Protein AF-A0A5D2PVS6-F1 (afdb_monomer)

Secondary structure (DSSP, 8-state):
---------HHHHHHHHHHHHHHHHHHHT-S-HHHHHHHHHHHHHHHHHHTTTT-TTHHHHHHHHHHHHHHHTSSSS---

Solvent-accessible surface area (backbone atoms only — not comparable to full-atom values): 4932 Å² total; per-residue (Å²): 130,82,80,70,76,80,73,72,55,68,71,56,56,55,50,53,52,52,53,52,54,52,54,47,58,66,44,53,77,42,90,50,63,70,56,20,51,54,42,49,53,53,50,52,63,49,40,74,76,34,46,60,90,77,41,63,65,54,62,65,50,52,54,47,54,52,53,56,52,58,57,69,75,65,77,87,76,86,87,128

Radius of gyration: 18.33 Å; Cα contacts (8 Å, |Δi|>4): 25; chains: 1; bounding box: 29×49×58 Å

Structure (mmCIF, N/CA/C/O backbone):
data_AF-A0A5D2PVS6-F1
#
_entry.id   AF-A0A5D2PVS6-F1
#
loop_
_atom_site.group_PDB
_atom_site.id
_atom_site.type_symbol
_atom_site.label_atom_id
_atom_site.label_alt_id
_atom_site.label_comp_id
_atom_site.label_asym_id
_atom_site.label_entity_id
_atom_site.label_seq_id
_atom_site.pdbx_PDB_ins_code
_atom_site.Cartn_x
_atom_site.Cartn_y
_atom_site.Cartn_z
_atom_site.occupancy
_atom_site.B_iso_or_equiv
_atom_site.auth_seq_id
_atom_site.auth_comp_id
_atom_site.auth_asym_id
_atom_site.auth_atom_id
_atom_site.pdbx_PDB_model_num
ATOM 1 N N . MET A 1 1 ? 5.443 -31.725 -27.789 1.00 47.19 1 MET A N 1
ATOM 2 C CA . MET A 1 1 ? 4.551 -30.840 -27.017 1.00 47.19 1 MET A CA 1
ATOM 3 C C . MET A 1 1 ? 5.382 -29.628 -26.660 1.00 47.19 1 MET A C 1
ATOM 5 O O . MET A 1 1 ? 6.108 -29.673 -25.678 1.00 47.19 1 MET A O 1
ATOM 9 N N . ASP A 1 2 ? 5.365 -28.615 -27.523 1.00 53.12 2 ASP A N 1
ATOM 10 C CA . ASP A 1 2 ? 5.880 -27.295 -27.172 1.00 53.12 2 ASP A CA 1
ATOM 11 C C . ASP A 1 2 ? 5.029 -26.790 -26.012 1.00 53.12 2 ASP A C 1
ATOM 13 O O . ASP A 1 2 ? 3.819 -26.595 -26.155 1.00 53.12 2 ASP A O 1
ATOM 17 N N . VAL A 1 3 ? 5.643 -26.666 -24.840 1.00 56.16 3 VAL A N 1
ATOM 18 C CA . VAL A 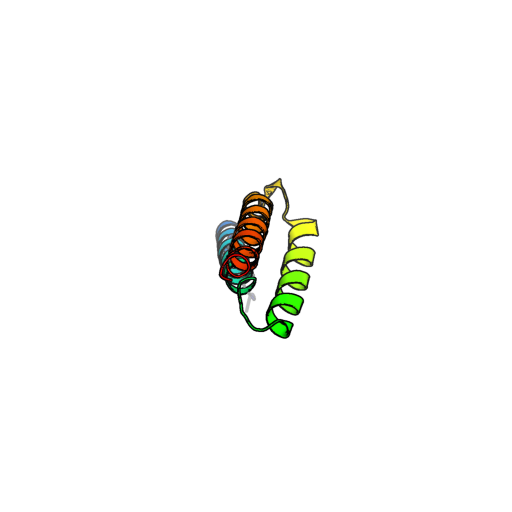1 3 ? 5.069 -25.942 -23.711 1.00 56.16 3 VAL A CA 1
ATOM 19 C C . VAL A 1 3 ? 5.062 -24.475 -24.110 1.00 56.16 3 VAL A C 1
ATOM 21 O O . VAL A 1 3 ? 5.989 -23.733 -23.811 1.00 56.16 3 VAL A O 1
ATOM 24 N N . GLY A 1 4 ? 4.048 -24.100 -24.894 1.00 54.28 4 GLY A N 1
ATOM 25 C CA . GLY A 1 4 ? 3.832 -22.736 -25.339 1.00 54.28 4 GLY A CA 1
ATOM 26 C C . GLY A 1 4 ? 3.890 -21.833 -24.123 1.00 54.28 4 GLY A C 1
ATOM 27 O O . GLY A 1 4 ? 3.043 -21.923 -23.234 1.00 54.28 4 GLY A O 1
ATOM 28 N N . GLU A 1 5 ? 4.941 -21.023 -24.070 1.00 57.94 5 GLU A N 1
ATOM 29 C CA . GLU A 1 5 ? 5.123 -19.992 -23.072 1.00 57.94 5 GLU A CA 1
ATOM 30 C C . GLU A 1 5 ? 3.859 -19.138 -23.108 1.00 57.94 5 GLU A C 1
ATOM 32 O O . GLU A 1 5 ? 3.584 -18.438 -24.085 1.00 57.94 5 GLU A O 1
ATOM 37 N N . PHE A 1 6 ? 3.007 -19.293 -22.094 1.00 59.84 6 PHE A N 1
ATOM 38 C CA . PHE A 1 6 ? 1.804 -18.494 -21.942 1.00 59.84 6 PHE A CA 1
ATOM 39 C C . PHE A 1 6 ? 2.279 -17.090 -21.573 1.00 59.84 6 PHE A C 1
ATOM 41 O O . PHE A 1 6 ? 2.351 -16.722 -20.401 1.00 59.84 6 PHE A O 1
ATOM 48 N N . ILE A 1 7 ? 2.699 -16.335 -22.590 1.00 63.22 7 ILE A N 1
ATOM 49 C CA . ILE A 1 7 ? 3.098 -14.941 -22.475 1.00 63.22 7 ILE A CA 1
ATOM 50 C C . ILE A 1 7 ? 1.825 -14.195 -22.112 1.00 63.22 7 ILE A C 1
ATOM 52 O O . ILE A 1 7 ? 1.035 -13.798 -22.969 1.00 63.22 7 ILE A O 1
ATOM 56 N N . VAL A 1 8 ? 1.591 -14.057 -20.810 1.00 59.66 8 VAL A N 1
ATOM 57 C CA . VAL A 1 8 ? 0.513 -13.225 -20.300 1.00 59.66 8 VAL A CA 1
ATOM 58 C C . VAL A 1 8 ? 0.815 -11.819 -20.805 1.00 59.66 8 VAL A C 1
ATOM 60 O O . VAL A 1 8 ? 1.877 -11.280 -20.475 1.00 59.66 8 VAL A O 1
ATOM 63 N N . PRO A 1 9 ? -0.043 -11.220 -21.645 1.00 63.69 9 PRO A N 1
ATOM 64 C CA . PRO A 1 9 ? 0.274 -9.935 -22.236 1.00 63.69 9 PRO A CA 1
ATOM 65 C C . PRO A 1 9 ? 0.519 -8.931 -21.106 1.00 63.69 9 PRO A C 1
ATOM 67 O O . PRO A 1 9 ? -0.301 -8.791 -20.203 1.00 63.69 9 PRO A O 1
ATOM 70 N N . VAL A 1 10 ? 1.655 -8.230 -21.151 1.00 62.34 10 VAL A N 1
ATOM 71 C CA . VAL A 1 10 ? 2.076 -7.198 -20.181 1.00 62.34 10 VAL A CA 1
ATOM 72 C C . VAL A 1 10 ? 0.931 -6.286 -19.683 1.00 62.34 10 VAL A C 1
ATOM 74 O O . VAL A 1 10 ? 0.895 -6.008 -18.479 1.00 62.34 10 VAL A O 1
ATOM 77 N N . PRO A 1 11 ? -0.039 -5.837 -20.516 1.00 65.69 11 PRO A N 1
ATOM 78 C CA . PRO A 1 11 ? -1.194 -5.076 -20.026 1.00 65.69 11 PRO A CA 1
ATOM 79 C C . PRO A 1 11 ? -2.068 -5.812 -18.993 1.00 65.69 11 PRO A C 1
ATOM 81 O O . PRO A 1 11 ? -2.569 -5.168 -18.073 1.00 65.69 11 PRO A O 1
ATOM 84 N N . TYR A 1 12 ? -2.209 -7.137 -19.071 1.00 72.19 12 TYR A N 1
ATOM 85 C CA . TYR A 1 12 ? -2.965 -7.933 -18.097 1.00 72.19 12 TYR A CA 1
ATOM 86 C C . TYR A 1 12 ? -2.307 -7.910 -16.712 1.00 72.19 12 TYR A C 1
A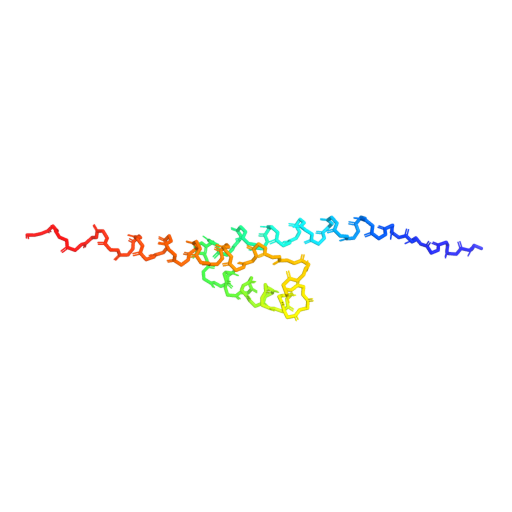TOM 88 O O . TYR A 1 12 ? -2.968 -7.658 -15.706 1.00 72.19 12 TYR A O 1
ATOM 96 N N . ILE A 1 13 ? -0.983 -8.077 -16.652 1.00 76.38 13 ILE A N 1
ATOM 97 C CA . ILE A 1 13 ? -0.231 -8.076 -15.387 1.00 76.38 13 ILE A CA 1
ATOM 98 C C . ILE A 1 13 ? -0.341 -6.713 -14.691 1.00 76.38 13 ILE A C 1
ATOM 100 O O . ILE A 1 13 ? -0.490 -6.646 -13.469 1.00 76.38 13 ILE A O 1
ATOM 104 N N . LYS A 1 14 ? -0.324 -5.613 -15.457 1.00 78.31 14 LYS A N 1
ATOM 105 C CA . LYS A 1 14 ? -0.530 -4.264 -14.908 1.00 78.31 14 LYS A CA 1
ATOM 106 C C . LYS A 1 14 ? -1.923 -4.101 -14.294 1.00 78.31 14 LYS A C 1
ATOM 108 O O . LYS A 1 14 ? -2.034 -3.526 -13.212 1.00 78.31 14 LYS A O 1
ATOM 113 N N . GLN A 1 15 ? -2.964 -4.637 -14.934 1.00 81.00 15 GLN A N 1
ATOM 114 C CA . GLN A 1 15 ? -4.324 -4.591 -14.389 1.00 81.00 15 GLN A CA 1
ATOM 115 C C . GLN A 1 15 ? -4.475 -5.436 -13.122 1.00 81.00 15 GLN A C 1
ATOM 117 O O . GLN A 1 15 ? -5.026 -4.952 -12.136 1.00 81.00 15 GLN A O 1
ATOM 122 N N . VAL A 1 16 ? -3.921 -6.651 -13.098 1.00 84.81 16 VAL A N 1
ATOM 123 C CA . VAL A 1 16 ? -3.948 -7.514 -11.905 1.00 84.81 16 VAL A CA 1
ATOM 124 C C . VAL A 1 16 ? -3.260 -6.832 -10.721 1.00 84.81 16 VAL A C 1
ATOM 126 O O . VAL A 1 16 ? -3.831 -6.762 -9.633 1.00 84.81 16 VAL A O 1
ATOM 129 N N . LYS A 1 17 ? -2.076 -6.241 -10.933 1.00 84.25 17 LYS A N 1
ATOM 130 C CA . LYS A 1 17 ? -1.379 -5.470 -9.892 1.00 84.25 17 LYS A CA 1
ATOM 131 C C . LYS A 1 17 ? -2.218 -4.295 -9.381 1.00 84.25 17 LYS A C 1
ATOM 133 O O . LYS A 1 17 ? -2.251 -4.057 -8.177 1.00 84.25 17 LYS A O 1
ATOM 138 N N . ALA A 1 18 ? -2.926 -3.587 -10.261 1.00 85.81 18 ALA A N 1
ATOM 139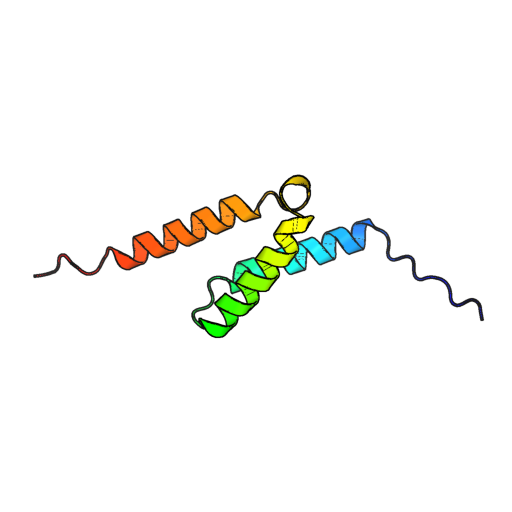 C CA . ALA A 1 18 ? -3.797 -2.482 -9.862 1.00 85.81 18 ALA A CA 1
ATOM 140 C C . ALA A 1 18 ? -4.969 -2.948 -8.977 1.00 85.81 18 ALA A C 1
ATOM 142 O O . ALA A 1 18 ? -5.282 -2.292 -7.984 1.00 85.81 18 ALA A O 1
ATOM 143 N N . VAL A 1 19 ? -5.580 -4.095 -9.295 1.00 87.38 19 VAL A N 1
ATOM 144 C CA . VAL A 1 19 ? -6.657 -4.693 -8.486 1.00 87.38 19 VAL A CA 1
ATOM 145 C C . VAL A 1 19 ? -6.143 -5.103 -7.107 1.00 87.38 19 VAL A C 1
ATOM 147 O O . VAL A 1 19 ? -6.753 -4.743 -6.102 1.00 87.38 19 VAL A O 1
ATOM 150 N N . ILE A 1 20 ? -4.996 -5.787 -7.046 1.00 88.44 20 ILE A N 1
ATOM 151 C CA . ILE A 1 20 ? -4.388 -6.220 -5.778 1.00 88.44 20 ILE A CA 1
ATOM 152 C C . ILE A 1 20 ? -4.089 -5.012 -4.886 1.00 88.44 20 ILE A C 1
ATOM 154 O O . ILE A 1 20 ? -4.463 -5.004 -3.718 1.00 88.44 20 ILE A O 1
ATOM 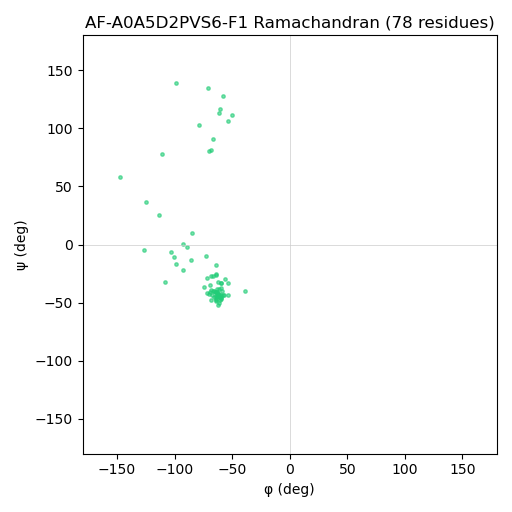158 N N . ARG A 1 21 ? -3.475 -3.959 -5.437 1.00 88.88 21 ARG A N 1
ATOM 159 C CA . ARG A 1 21 ? -3.170 -2.727 -4.692 1.00 88.88 21 ARG A CA 1
ATOM 160 C C . ARG A 1 21 ? -4.427 -2.085 -4.107 1.00 88.88 21 ARG A C 1
ATOM 162 O O . ARG A 1 21 ? -4.416 -1.702 -2.944 1.00 88.88 21 ARG A O 1
ATOM 169 N N . ARG A 1 22 ? -5.524 -2.010 -4.869 1.00 87.25 22 ARG A N 1
ATOM 170 C CA . ARG A 1 22 ? -6.804 -1.477 -4.366 1.00 87.25 22 ARG A CA 1
ATOM 171 C C . ARG A 1 22 ? -7.378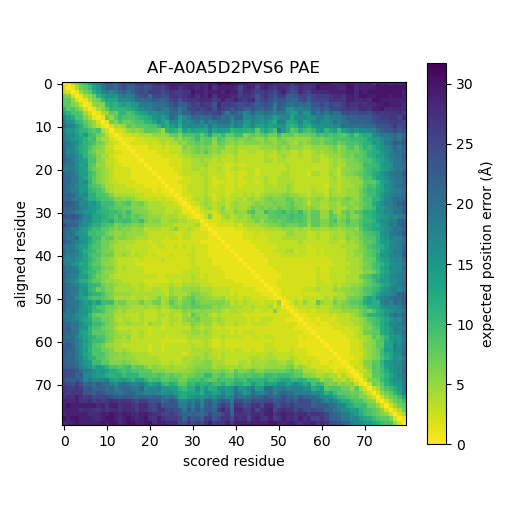 -2.321 -3.230 1.00 87.25 22 ARG A C 1
ATOM 173 O O . ARG A 1 22 ? -7.829 -1.751 -2.244 1.00 87.25 22 ARG A O 1
ATOM 180 N N . LEU A 1 23 ? -7.318 -3.647 -3.348 1.00 88.06 23 LEU A N 1
ATOM 181 C CA . LEU A 1 23 ? -7.800 -4.564 -2.314 1.00 88.06 23 LEU A CA 1
ATOM 182 C C . LEU A 1 23 ? -6.975 -4.462 -1.021 1.00 88.06 23 LEU A C 1
ATOM 184 O O . LEU A 1 23 ? -7.524 -4.469 0.080 1.00 88.06 23 LEU A O 1
ATOM 188 N N . LEU A 1 24 ? -5.653 -4.330 -1.140 1.00 89.44 24 LEU A N 1
ATOM 189 C CA . LEU A 1 24 ? -4.781 -4.102 0.012 1.00 89.44 24 LEU A CA 1
ATOM 190 C C . LEU A 1 24 ? -5.123 -2.777 0.705 1.00 89.44 24 LEU A C 1
ATOM 192 O O . LEU A 1 24 ? -5.263 -2.752 1.924 1.00 89.44 24 LEU A O 1
ATOM 196 N N . LEU A 1 25 ? -5.330 -1.699 -0.061 1.00 87.06 25 LEU A N 1
ATOM 197 C CA . LEU A 1 25 ? -5.711 -0.397 0.494 1.00 87.06 25 LEU A CA 1
ATOM 198 C C . LEU A 1 25 ? -7.067 -0.449 1.204 1.00 87.06 25 LEU A C 1
ATOM 200 O O . LEU A 1 25 ? -7.174 0.054 2.315 1.00 87.06 25 LEU A O 1
ATOM 204 N N . SER A 1 26 ? -8.080 -1.119 0.646 1.00 85.69 26 SER A N 1
ATOM 205 C CA . SER A 1 26 ? -9.371 -1.266 1.337 1.00 85.69 26 SER A CA 1
ATOM 206 C C . SER A 1 26 ? -9.278 -2.071 2.635 1.00 85.69 26 SER A C 1
ATOM 208 O O . SER A 1 26 ? -10.098 -1.883 3.522 1.00 85.69 26 SER A O 1
ATOM 210 N N . THR A 1 27 ? -8.287 -2.958 2.759 1.00 86.12 27 THR A N 1
ATOM 211 C CA . THR A 1 27 ? -8.089 -3.792 3.959 1.00 86.12 27 THR A CA 1
ATOM 212 C C . THR A 1 27 ? -7.262 -3.076 5.039 1.00 86.12 27 THR A C 1
ATOM 214 O O . THR A 1 27 ? -7.208 -3.527 6.179 1.00 86.12 27 THR A O 1
ATOM 217 N N . LEU A 1 28 ? -6.605 -1.954 4.721 1.00 83.81 28 LEU A N 1
ATOM 218 C CA . LEU A 1 28 ? -5.862 -1.166 5.715 1.00 83.81 28 LEU A CA 1
ATOM 219 C C . LEU A 1 28 ? -6.769 -0.519 6.767 1.00 83.81 28 LEU A C 1
ATOM 221 O O . LEU A 1 28 ? -6.319 -0.312 7.891 1.00 83.81 28 LEU A O 1
ATOM 225 N N . ASP A 1 29 ? -8.023 -0.249 6.410 1.00 80.31 29 ASP A N 1
ATOM 226 C CA . ASP A 1 29 ? -9.058 0.291 7.301 1.00 80.31 29 ASP A CA 1
ATOM 227 C C . ASP A 1 29 ? -9.781 -0.809 8.111 1.00 80.31 29 ASP A C 1
ATOM 229 O O . ASP A 1 29 ? -10.802 -0.573 8.752 1.00 80.31 29 ASP A O 1
ATOM 233 N N . ASP A 1 30 ? -9.280 -2.051 8.078 1.00 81.94 30 ASP A N 1
ATOM 234 C CA . ASP A 1 30 ? -9.909 -3.161 8.791 1.00 81.94 30 ASP A CA 1
ATOM 235 C C . ASP A 1 30 ? -9.728 -3.022 10.321 1.00 81.94 30 ASP A C 1
ATOM 237 O O . ASP A 1 30 ? -8.611 -2.783 10.803 1.00 81.94 30 ASP A O 1
ATOM 241 N N . PRO A 1 31 ? -10.790 -3.230 11.126 1.00 76.50 31 PRO A N 1
ATOM 242 C CA . PRO A 1 31 ? -10.721 -3.123 12.586 1.00 76.50 31 PRO A CA 1
ATOM 243 C C . PRO A 1 31 ? -9.799 -4.172 13.235 1.00 76.50 31 PRO A C 1
ATOM 245 O O . PRO A 1 31 ? -9.383 -4.021 14.391 1.00 76.50 31 PRO A O 1
ATOM 248 N N . ASN A 1 32 ? -9.453 -5.251 12.528 1.00 86.75 32 ASN A N 1
ATOM 249 C CA . ASN A 1 32 ? -8.527 -6.265 13.001 1.00 86.75 32 ASN A CA 1
ATOM 250 C C . ASN A 1 32 ? -7.071 -5.804 12.849 1.00 86.75 32 ASN A C 1
ATOM 252 O O . ASN A 1 32 ? -6.440 -5.928 11.798 1.00 86.75 32 ASN A O 1
ATOM 256 N N . ARG A 1 33 ? -6.477 -5.387 13.971 1.00 82.38 33 AR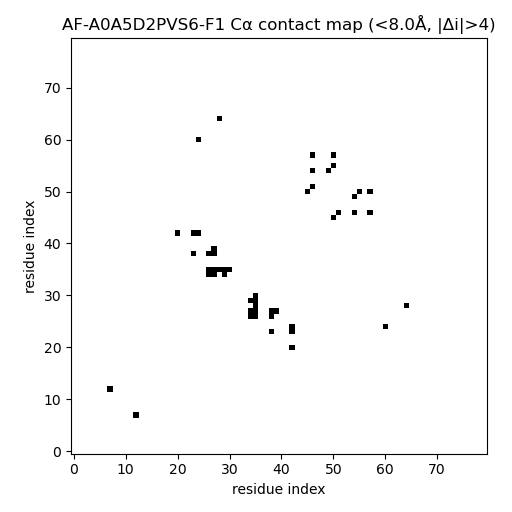G A N 1
ATOM 257 C CA . ARG A 1 33 ? -5.082 -4.916 14.036 1.00 82.38 33 ARG A CA 1
ATOM 258 C C . ARG A 1 33 ? -4.046 -5.918 13.508 1.00 82.38 33 ARG A C 1
ATOM 260 O O . ARG A 1 33 ? -3.010 -5.493 12.997 1.00 82.38 33 ARG A O 1
ATOM 267 N N . LYS A 1 34 ? -4.290 -7.232 13.610 1.00 87.31 34 LYS A N 1
ATOM 268 C CA . LYS A 1 34 ? -3.358 -8.257 13.095 1.00 87.31 34 LYS A CA 1
ATOM 269 C C . LYS A 1 34 ? -3.342 -8.256 11.569 1.00 87.31 34 LYS A C 1
ATOM 271 O O . LYS A 1 34 ? -2.270 -8.310 10.970 1.00 87.31 34 LYS A O 1
ATOM 276 N N . LEU A 1 35 ? -4.525 -8.152 10.965 1.00 84.62 35 LEU A N 1
ATOM 277 C CA . LEU A 1 35 ? -4.679 -8.063 9.520 1.00 84.62 35 LEU A CA 1
ATOM 278 C C . LEU A 1 35 ? -4.137 -6.728 9.008 1.00 84.62 35 LEU A C 1
ATOM 280 O O . LEU A 1 35 ? -3.290 -6.734 8.124 1.00 84.62 35 LEU A O 1
ATOM 284 N N . CYS A 1 36 ? -4.508 -5.612 9.639 1.00 86.25 36 CYS A N 1
ATOM 285 C CA . CYS A 1 36 ? -3.982 -4.288 9.303 1.00 86.25 36 CYS A CA 1
ATOM 286 C C . CYS A 1 36 ? -2.441 -4.259 9.319 1.00 86.25 36 CYS A C 1
ATOM 288 O O . CYS A 1 36 ? -1.823 -3.763 8.378 1.00 86.25 36 CYS A O 1
ATOM 290 N N . THR A 1 37 ? -1.799 -4.875 10.321 1.00 88.44 37 THR A N 1
ATOM 291 C CA . THR A 1 37 ? -0.327 -4.954 10.397 1.00 88.44 37 THR A CA 1
ATOM 292 C C . THR A 1 37 ? 0.265 -5.764 9.241 1.00 88.44 37 THR A C 1
ATOM 294 O O . THR A 1 37 ? 1.206 -5.311 8.590 1.00 88.44 37 THR A O 1
ATOM 297 N N . ALA A 1 38 ? -0.287 -6.948 8.953 1.00 91.69 38 ALA A N 1
ATOM 298 C CA . ALA A 1 38 ? 0.190 -7.787 7.855 1.00 91.69 38 ALA A CA 1
ATOM 299 C C . ALA A 1 38 ? 0.016 -7.091 6.494 1.00 91.69 38 ALA A C 1
ATOM 301 O O . ALA A 1 38 ? 0.938 -7.065 5.682 1.00 91.69 38 ALA A O 1
ATOM 302 N N . ILE A 1 39 ? -1.139 -6.464 6.270 1.00 90.69 39 ILE A N 1
ATOM 303 C CA . ILE A 1 39 ? -1.433 -5.711 5.050 1.00 90.69 39 ILE A CA 1
ATOM 304 C C . ILE A 1 39 ? -0.521 -4.489 4.934 1.00 90.69 39 ILE A C 1
ATOM 306 O O . ILE A 1 39 ? 0.012 -4.245 3.856 1.00 90.69 39 ILE A O 1
ATOM 310 N N . SER A 1 40 ? -0.257 -3.776 6.032 1.00 89.62 40 SER A N 1
ATOM 311 C CA . SER A 1 40 ? 0.694 -2.657 6.056 1.00 89.62 40 SER A CA 1
ATOM 312 C C . SER A 1 40 ? 2.085 -3.093 5.603 1.00 89.62 40 SER A C 1
ATOM 314 O O . SER A 1 40 ? 2.706 -2.411 4.790 1.00 89.62 40 SER A O 1
ATOM 316 N N . MET A 1 41 ? 2.562 -4.254 6.069 1.00 92.75 41 MET A N 1
ATOM 317 C CA . MET A 1 41 ? 3.849 -4.802 5.629 1.00 92.75 41 MET A CA 1
ATOM 318 C C . MET A 1 41 ? 3.852 -5.140 4.138 1.00 92.75 41 MET A C 1
ATOM 320 O O . MET A 1 41 ? 4.809 -4.807 3.441 1.00 92.75 41 MET A O 1
ATOM 324 N N . VAL A 1 42 ? 2.788 -5.768 3.630 1.00 92.69 42 VAL A N 1
ATOM 325 C CA . VAL A 1 42 ? 2.675 -6.103 2.201 1.00 92.69 42 VAL A CA 1
ATOM 326 C C . VAL A 1 42 ? 2.635 -4.834 1.346 1.00 92.69 42 VAL A C 1
ATOM 328 O O . VAL A 1 42 ? 3.350 -4.743 0.351 1.00 92.69 42 VAL A O 1
ATOM 331 N N . VAL A 1 43 ? 1.852 -3.830 1.747 1.00 91.81 43 VAL A N 1
ATOM 332 C CA . VAL A 1 43 ? 1.780 -2.526 1.072 1.00 91.81 43 VAL A CA 1
ATOM 333 C C . VAL A 1 43 ? 3.147 -1.848 1.062 1.00 91.81 43 VAL A C 1
ATOM 335 O O . VAL A 1 43 ? 3.572 -1.396 0.002 1.00 91.81 43 VAL A O 1
ATOM 338 N N . ALA A 1 44 ? 3.865 -1.838 2.189 1.00 91.69 44 ALA A N 1
ATOM 339 C CA . ALA A 1 44 ? 5.212 -1.278 2.274 1.00 91.69 44 ALA A CA 1
ATOM 340 C C . ALA A 1 44 ? 6.197 -2.005 1.346 1.00 91.69 44 ALA A C 1
ATOM 342 O O . ALA A 1 44 ? 6.928 -1.357 0.602 1.00 91.69 44 ALA A O 1
ATOM 343 N N . ALA A 1 45 ? 6.176 -3.340 1.328 1.00 92.50 45 ALA A N 1
ATOM 344 C CA . ALA A 1 45 ? 7.039 -4.138 0.460 1.00 92.50 45 ALA A CA 1
ATOM 345 C C . ALA A 1 45 ? 6.784 -3.870 -1.034 1.00 92.50 45 ALA A C 1
ATOM 347 O O . ALA A 1 45 ? 7.725 -3.813 -1.819 1.00 92.50 45 ALA A O 1
ATOM 348 N N . ILE A 1 46 ? 5.523 -3.672 -1.429 1.00 90.62 46 ILE A N 1
ATOM 349 C CA . ILE A 1 46 ? 5.156 -3.322 -2.809 1.00 90.62 46 ILE A CA 1
ATOM 350 C C . ILE A 1 46 ? 5.556 -1.874 -3.127 1.00 90.62 46 ILE A C 1
ATOM 352 O O . ILE A 1 46 ? 6.089 -1.601 -4.204 1.00 90.62 46 ILE A O 1
ATOM 356 N N . ALA A 1 47 ? 5.331 -0.948 -2.193 1.00 91.06 47 ALA A N 1
ATOM 357 C CA . ALA A 1 47 ? 5.624 0.473 -2.361 1.00 91.06 47 ALA A CA 1
ATOM 358 C C . ALA A 1 47 ? 7.106 0.744 -2.644 1.00 91.06 47 ALA A C 1
ATOM 360 O O . ALA A 1 47 ? 7.401 1.637 -3.429 1.00 91.06 47 ALA A O 1
ATOM 361 N N . VAL A 1 48 ? 8.021 -0.060 -2.085 1.00 92.06 48 VAL A N 1
ATOM 362 C CA . VAL A 1 48 ? 9.470 0.028 -2.359 1.00 92.06 48 VAL A CA 1
ATOM 363 C C . VAL A 1 48 ? 9.793 -0.023 -3.857 1.00 92.06 48 VAL A C 1
ATOM 365 O O . VAL A 1 48 ? 10.756 0.605 -4.288 1.00 92.06 48 VAL A O 1
ATOM 368 N N . TYR A 1 49 ? 9.005 -0.758 -4.646 1.00 89.12 49 TYR A N 1
ATOM 369 C CA . TYR A 1 49 ? 9.262 -0.963 -6.076 1.00 89.12 49 TYR A CA 1
ATOM 370 C C . TYR A 1 49 ? 8.285 -0.223 -6.988 1.00 89.12 49 TYR A C 1
ATOM 372 O O . TYR A 1 49 ? 8.648 0.147 -8.102 1.00 89.12 49 TYR A O 1
ATOM 380 N N . ASP A 1 50 ? 7.036 -0.059 -6.552 1.00 88.25 50 ASP A N 1
ATOM 381 C CA . ASP A 1 50 ? 5.965 0.455 -7.405 1.00 88.25 50 ASP A CA 1
ATOM 382 C C . ASP A 1 50 ? 5.685 1.954 -7.199 1.00 88.25 50 ASP A C 1
ATOM 384 O O . ASP A 1 50 ? 5.033 2.567 -8.046 1.00 88.25 50 ASP A O 1
ATOM 388 N N . TRP A 1 51 ? 6.141 2.561 -6.101 1.00 88.06 51 TRP A N 1
ATOM 389 C CA . TRP A 1 51 ? 5.957 3.990 -5.834 1.00 88.06 51 TRP A CA 1
ATOM 390 C C . TRP A 1 51 ? 7.222 4.786 -6.211 1.00 88.06 51 TRP A C 1
ATOM 392 O O . TRP A 1 51 ? 8.314 4.332 -5.869 1.00 88.06 51 TRP A O 1
ATOM 402 N N . PRO A 1 52 ? 7.116 5.979 -6.839 1.00 90.62 52 PRO A N 1
ATOM 403 C CA . PRO A 1 52 ? 5.891 6.719 -7.182 1.00 90.62 52 PRO A CA 1
ATOM 404 C C . PRO A 1 52 ? 5.302 6.464 -8.585 1.00 90.62 52 PRO A C 1
ATOM 406 O O . PRO A 1 52 ? 4.110 6.696 -8.777 1.00 90.62 52 PRO A O 1
ATOM 409 N N . GLU A 1 53 ? 6.069 5.988 -9.569 1.00 88.62 53 GLU A N 1
ATOM 410 C CA . GLU A 1 53 ? 5.652 5.982 -10.984 1.00 88.62 53 GLU A CA 1
ATOM 411 C C . GLU A 1 53 ? 4.518 4.993 -11.298 1.00 88.62 53 GLU A C 1
ATOM 413 O O . GLU A 1 53 ? 3.679 5.261 -12.159 1.00 88.62 53 GLU A O 1
ATOM 418 N N . SER A 1 54 ? 4.480 3.836 -10.626 1.00 86.25 54 SER A N 1
ATOM 419 C CA . SER A 1 54 ? 3.495 2.770 -10.890 1.00 86.25 54 SER A CA 1
ATOM 420 C C . SER A 1 54 ? 2.331 2.739 -9.896 1.00 86.25 54 SER A C 1
ATOM 422 O O . SER A 1 54 ? 1.360 2.006 -10.124 1.00 86.25 54 SER A O 1
ATOM 424 N N . TRP A 1 55 ? 2.416 3.500 -8.802 1.00 89.69 55 TRP A N 1
ATOM 425 C CA . TRP A 1 55 ? 1.405 3.551 -7.747 1.00 89.69 55 TRP A CA 1
ATOM 426 C C . TRP A 1 55 ? 1.282 4.938 -7.083 1.00 89.69 55 TRP A C 1
ATOM 428 O O . TRP A 1 55 ? 1.405 5.054 -5.864 1.00 89.69 55 TRP A O 1
ATOM 438 N N . PRO A 1 56 ? 0.990 6.005 -7.845 1.00 89.44 56 PRO A N 1
ATOM 439 C CA . PRO A 1 56 ? 0.954 7.373 -7.317 1.00 89.44 56 PRO A CA 1
ATOM 440 C C . PRO A 1 56 ? -0.138 7.599 -6.255 1.00 89.44 56 PRO A C 1
ATOM 442 O O . PRO A 1 56 ? 0.023 8.442 -5.374 1.00 89.44 56 PRO A O 1
ATOM 445 N N . ASP A 1 57 ? -1.218 6.812 -6.289 1.00 88.44 57 ASP A N 1
ATOM 446 C CA . ASP A 1 57 ? -2.379 6.952 -5.397 1.00 88.44 57 ASP A CA 1
ATOM 447 C C . ASP A 1 57 ? -2.122 6.503 -3.944 1.00 88.44 57 ASP A C 1
ATOM 449 O O . ASP A 1 57 ? -2.957 6.732 -3.068 1.00 88.44 57 ASP A O 1
ATOM 453 N N . LEU A 1 58 ? -0.986 5.855 -3.661 1.00 89.56 58 LEU A N 1
ATOM 454 C CA . LEU A 1 58 ? -0.683 5.314 -2.333 1.00 89.56 58 LEU A CA 1
ATOM 455 C C . LEU A 1 58 ? -0.590 6.409 -1.259 1.00 89.56 58 LEU A C 1
ATOM 457 O O . LEU A 1 58 ? -1.244 6.326 -0.222 1.00 89.56 58 LEU A O 1
ATOM 461 N N . LEU A 1 59 ? 0.215 7.442 -1.507 1.00 90.56 59 LEU A N 1
ATOM 462 C CA . LEU A 1 59 ? 0.430 8.539 -0.562 1.00 90.56 59 LEU A CA 1
ATOM 463 C C . LEU A 1 59 ? -0.865 9.318 -0.244 1.00 90.56 59 LEU A C 1
ATOM 465 O O . LEU A 1 59 ? -1.169 9.466 0.942 1.00 90.56 59 LEU A O 1
ATOM 469 N N . PRO A 1 60 ? -1.666 9.781 -1.231 1.00 90.69 60 PRO A N 1
ATOM 470 C CA . PRO A 1 60 ? -2.928 10.457 -0.932 1.00 90.69 60 PRO A CA 1
ATOM 471 C C . PRO A 1 60 ? -3.930 9.553 -0.200 1.00 90.69 60 PRO A C 1
ATOM 473 O O . PRO A 1 60 ? -4.668 10.049 0.650 1.00 90.69 60 PRO A O 1
ATOM 476 N N . PHE A 1 61 ? -3.931 8.237 -0.453 1.00 89.44 61 PHE A N 1
ATOM 477 C CA . PHE A 1 61 ? -4.752 7.295 0.314 1.00 89.44 61 PHE A CA 1
ATOM 478 C C . PHE A 1 61 ? -4.333 7.230 1.790 1.00 89.44 61 PHE A C 1
ATOM 480 O O . PHE A 1 61 ? -5.180 7.352 2.672 1.00 89.44 61 PHE A O 1
ATOM 487 N N . LEU A 1 62 ? -3.034 7.081 2.069 1.00 90.06 62 LEU A N 1
ATOM 488 C CA . LEU A 1 62 ? -2.520 7.022 3.442 1.00 90.06 62 LEU A CA 1
ATOM 489 C C . LEU A 1 62 ? -2.793 8.321 4.209 1.00 90.06 62 LEU A C 1
ATOM 491 O O . LEU A 1 62 ? -3.211 8.275 5.364 1.00 90.06 62 LEU A O 1
ATOM 495 N N . LEU A 1 63 ? -2.605 9.477 3.565 1.00 90.69 63 LEU A N 1
ATOM 496 C CA . LEU A 1 63 ? -2.911 10.779 4.165 1.00 90.69 63 LEU A CA 1
ATOM 497 C C . LEU A 1 63 ? -4.393 10.903 4.529 1.00 90.69 63 LEU A C 1
ATOM 499 O O . LEU A 1 63 ? -4.713 11.361 5.625 1.00 90.69 63 LEU A O 1
ATOM 503 N N . LYS A 1 64 ? -5.290 10.454 3.641 1.00 89.50 64 LYS A N 1
ATOM 504 C CA . LYS A 1 64 ? -6.726 10.406 3.926 1.00 89.50 64 LYS A CA 1
ATOM 505 C C . LYS A 1 64 ? -7.026 9.507 5.129 1.00 89.50 64 LYS A C 1
ATOM 507 O O . LYS A 1 64 ? -7.710 9.944 6.044 1.00 89.50 64 LYS A O 1
ATOM 512 N N . LEU A 1 65 ? -6.453 8.304 5.169 1.00 85.50 65 LEU A N 1
ATOM 513 C CA . LEU A 1 65 ? -6.659 7.346 6.260 1.00 85.50 65 LEU A CA 1
ATOM 514 C C . LEU A 1 65 ? -6.210 7.902 7.625 1.00 85.50 65 LEU A C 1
ATOM 516 O O . LEU A 1 65 ? -6.849 7.654 8.644 1.00 85.50 65 LEU A O 1
ATOM 520 N N . ILE A 1 66 ? -5.112 8.663 7.662 1.00 86.38 66 ILE A N 1
ATOM 521 C CA . ILE A 1 66 ? -4.643 9.340 8.882 1.00 86.38 66 ILE A CA 1
ATOM 522 C C . ILE A 1 66 ? -5.608 10.472 9.280 1.00 86.38 66 ILE A C 1
ATOM 524 O O . ILE A 1 66 ? -5.921 10.626 10.462 1.00 86.38 66 ILE A O 1
ATOM 528 N N . GLY A 1 67 ? -6.103 11.236 8.300 1.00 84.38 67 GLY A N 1
ATOM 529 C CA . GLY A 1 67 ? -7.113 12.286 8.482 1.00 84.38 67 GLY A CA 1
ATOM 530 C C . GLY A 1 67 ? -8.439 11.768 9.062 1.00 84.38 67 GLY A C 1
ATOM 531 O O . GLY A 1 67 ? -9.000 12.357 9.992 1.00 84.38 67 GLY A O 1
ATOM 532 N N . ASP A 1 68 ? -8.907 10.628 8.563 1.00 82.56 68 ASP A N 1
ATOM 533 C CA . ASP A 1 68 ? -10.138 9.979 9.022 1.00 82.56 68 ASP A CA 1
ATOM 534 C C . ASP A 1 68 ? -9.968 9.433 10.460 1.00 82.56 68 ASP A C 1
ATOM 536 O O . ASP A 1 68 ? -10.836 9.608 11.315 1.00 82.56 68 ASP A O 1
ATOM 540 N N . GLN A 1 69 ? -8.797 8.878 10.798 1.00 73.88 69 GLN A N 1
ATOM 541 C CA . GLN A 1 69 ? -8.498 8.423 12.165 1.00 73.88 69 GLN A CA 1
ATOM 542 C C . GLN A 1 69 ? -8.404 9.566 13.188 1.00 73.88 69 GLN A C 1
ATOM 544 O O . GLN A 1 69 ? -8.868 9.423 14.322 1.00 73.88 69 GLN A O 1
ATOM 549 N N . THR A 1 70 ? -7.799 10.705 12.829 1.00 70.94 70 THR A N 1
ATOM 550 C CA . THR A 1 70 ? -7.639 11.825 13.775 1.00 70.94 70 THR A CA 1
ATOM 551 C C . THR A 1 70 ? -8.952 12.544 14.075 1.00 70.94 70 THR A C 1
ATOM 553 O O . THR A 1 70 ? -9.099 13.087 15.169 1.00 70.94 70 THR A O 1
ATOM 556 N N . SER A 1 71 ? -9.901 12.556 13.138 1.00 65.12 71 SER A N 1
ATOM 557 C CA . SER A 1 71 ? -11.225 13.154 13.343 1.00 65.12 71 SER A CA 1
ATOM 55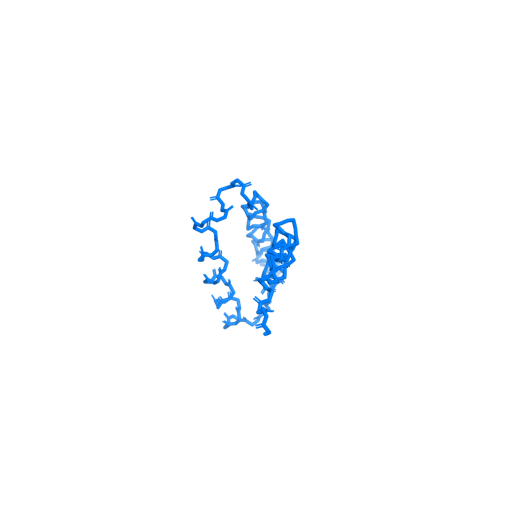8 C C . 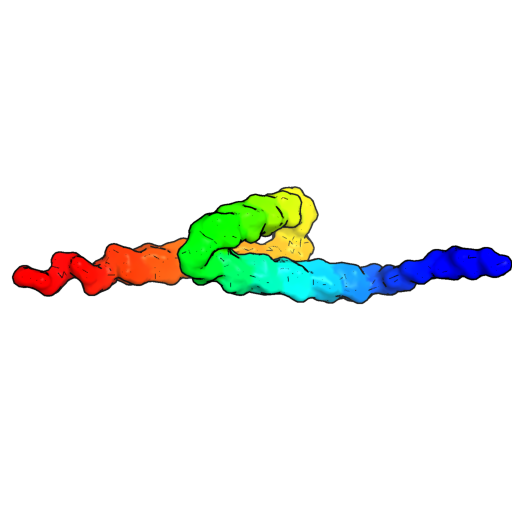SER A 1 71 ? -12.106 12.277 14.238 1.00 65.12 71 SER A C 1
ATOM 560 O O . SER A 1 71 ? -12.798 12.790 15.117 1.00 65.12 71 SER A O 1
ATOM 562 N N . MET A 1 72 ? -11.999 10.954 14.110 1.00 59.91 72 MET A N 1
ATOM 563 C CA . MET A 1 72 ? -12.750 9.996 14.926 1.00 59.91 72 MET A CA 1
ATOM 564 C C . MET A 1 72 ? -12.323 9.983 16.406 1.00 59.91 72 MET A C 1
ATOM 566 O O . MET A 1 72 ? -13.134 9.700 17.282 1.00 59.91 72 MET A O 1
ATOM 570 N N . ASN A 1 73 ? -11.071 10.344 16.709 1.00 59.84 73 ASN A N 1
ATOM 571 C CA . ASN A 1 73 ? -10.532 10.337 18.075 1.00 59.84 73 ASN A CA 1
ATOM 572 C C . ASN A 1 73 ? -10.736 11.666 18.843 1.00 59.84 73 ASN A C 1
ATOM 574 O O . ASN A 1 73 ? -10.328 11.774 20.001 1.00 59.84 73 ASN A O 1
ATOM 578 N N . GLY A 1 74 ? -11.321 12.686 18.199 1.00 57.19 74 GLY A N 1
ATOM 579 C CA . GLY A 1 74 ? -11.499 14.037 18.753 1.00 57.19 74 GLY A CA 1
ATOM 580 C C . GLY A 1 74 ? -12.914 14.378 19.240 1.00 57.19 74 GLY A C 1
ATOM 581 O O . GLY A 1 74 ? -13.094 15.443 19.817 1.00 57.19 74 GLY A O 1
ATOM 582 N N . GLY A 1 75 ? -13.910 13.512 19.018 1.00 55.03 75 GLY A N 1
ATOM 583 C CA . GLY A 1 75 ? -15.332 13.842 19.209 1.00 55.03 75 GLY A CA 1
ATOM 584 C C . GLY A 1 75 ? -15.962 13.524 20.573 1.00 55.03 75 GLY A C 1
ATOM 585 O O . GLY A 1 75 ? -17.147 13.784 20.736 1.00 55.03 75 GLY A O 1
ATOM 586 N N . ASP A 1 76 ? -15.222 12.970 21.539 1.00 55.38 76 ASP A N 1
ATOM 587 C CA . ASP A 1 76 ? -15.801 12.417 22.784 1.00 55.38 76 ASP A CA 1
ATOM 588 C C . ASP A 1 76 ? -15.201 13.018 24.070 1.00 55.38 76 ASP A C 1
ATOM 590 O O . ASP A 1 76 ? -14.937 12.315 25.043 1.00 55.38 76 ASP A O 1
ATOM 594 N N . ARG A 1 77 ? -14.878 14.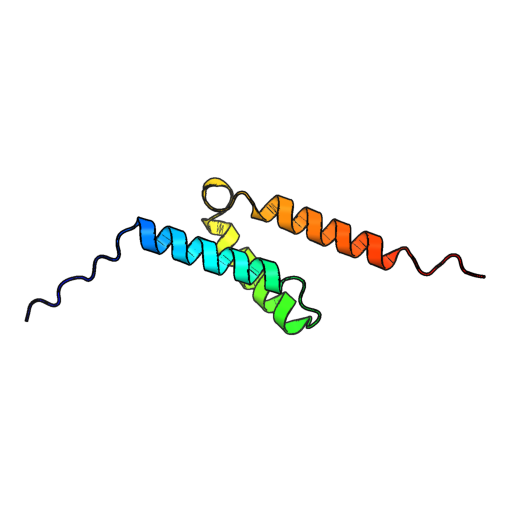320 24.079 1.00 55.16 77 ARG A N 1
ATOM 595 C CA . ARG A 1 77 ? -14.255 14.962 25.260 1.00 55.16 77 ARG A CA 1
ATOM 596 C C . ARG A 1 77 ? -14.941 16.217 25.790 1.00 55.16 77 ARG A C 1
ATOM 598 O O . ARG A 1 77 ? -14.576 16.651 26.875 1.00 55.16 77 ARG A O 1
ATOM 605 N N . ASP A 1 78 ? -15.976 16.717 25.117 1.00 56.53 78 ASP A N 1
ATOM 606 C CA . ASP A 1 78 ? -16.621 17.987 25.489 1.00 56.53 78 ASP A CA 1
ATOM 607 C C . ASP A 1 78 ? -18.068 17.825 25.999 1.00 56.53 78 ASP A C 1
ATOM 609 O O . ASP A 1 78 ? -18.876 18.745 25.911 1.00 56.53 78 ASP A O 1
ATOM 613 N N . SER A 1 79 ? -18.427 16.656 26.541 1.00 50.91 79 SER A N 1
ATOM 614 C CA . SER A 1 79 ? -19.699 16.462 27.259 1.00 50.91 79 SER A CA 1
ATOM 615 C C . SER A 1 79 ? -19.463 16.239 28.755 1.00 50.91 79 SER A C 1
ATOM 617 O O . SER A 1 79 ? -19.534 15.107 29.228 1.00 50.91 79 SER A O 1
ATOM 619 N N . VAL A 1 80 ? -19.187 17.319 29.495 1.00 53.94 80 VAL A N 1
ATOM 620 C CA . VAL A 1 80 ? -19.515 17.470 30.929 1.00 53.94 80 VAL A CA 1
ATOM 621 C C . VAL A 1 80 ? -19.588 18.943 31.313 1.00 53.94 80 VAL A C 1
ATOM 623 O O . VAL A 1 80 ? -18.701 19.711 30.879 1.00 53.94 80 VAL A O 1
#

Mean predicted aligned error: 10.11 Å

pLDDT: mean 79.02, std 13.63, range [47.19, 92.75]

InterPro domains:
  IPR011989 Armadillo-like helical [G3DSA:1.25.10.10] (9-75)
  IPR016024 Armadillo-type fold [SSF48371] (14-68)

Sequence (80 aa):
MDVGEFIVPVPYIKQVKAVIRRLLLSTLDDPNRKLCTAISMVVAAIAVYDWPESWPDLLPFLLKLIGDQTSMNGGDRDSV

Organism: Gossypium tomentosum (NCBI:txid34277)

Foldseek 3Di:
DPPPPPPPPPVVVLVVVVVVLVVLLVQCPPPPPVSVVVSVVVNVVVCVPCPDPSPVVPVVSVVVVVVVVVVVVPDPDPDD